Protein AF-A0A8B0SWP2-F1 (afdb_monomer_lite)

Sequence (70 aa):
MKERGIHPWGWIINNSLSIADTRSPLLCQRAQQELPQIEAVKNQHADRIALVPVLASEPAGIEKLRELMS

Foldseek 3Di:
DVVVVDADQEEEAEAALLPDPDPDPVSVVVNVVCVVVVVCCCPPPYVYYHYFHHDPDDQPDDVSVVVRVD

Organism: Klebsiella pneumoniae (NCBI:txid573)

InterPro domains:
  IPR027417 P-loop containing nucleoside triphosphate hydrolase [G3DSA:3.40.50.300] (1-69)

Secondary structure (DSSP, 8-state):
-GGGT---S-EEEEEESTTS----HHHHHHHHHHHHHHHHHHHHT-S-EEEEEPPSS---SHHHHHTTT-

Structure (mmCIF, N/CA/C/O backbone):
data_AF-A0A8B0SWP2-F1
#
_entry.id   AF-A0A8B0SWP2-F1
#
loop_
_atom_site.group_PDB
_atom_site.id
_atom_site.type_symbol
_atom_site.label_atom_id
_atom_site.label_alt_id
_atom_site.label_comp_id
_atom_site.label_asym_id
_atom_site.label_entity_id
_atom_site.label_seq_id
_atom_site.pdbx_PDB_ins_code
_atom_site.Cartn_x
_atom_site.Cartn_y
_atom_site.Cartn_z
_atom_site.occupancy
_atom_site.B_iso_or_equiv
_atom_site.auth_seq_id
_atom_site.auth_comp_id
_atom_site.auth_asym_id
_atom_site.auth_atom_id
_atom_site.pdbx_PDB_model_num
ATOM 1 N N . MET A 1 1 ? -18.594 12.388 6.494 1.00 63.44 1 MET A N 1
ATOM 2 C CA . MET A 1 1 ? -19.225 11.066 6.240 1.00 63.44 1 MET A CA 1
ATOM 3 C C . MET A 1 1 ? -19.727 10.409 7.521 1.00 63.44 1 MET A C 1
ATOM 5 O O . MET A 1 1 ? -20.919 10.137 7.567 1.00 63.44 1 MET A O 1
ATOM 9 N N . LYS A 1 2 ? -18.895 10.247 8.567 1.00 60.41 2 LYS A N 1
ATOM 10 C CA . LYS A 1 2 ? -19.330 9.695 9.872 1.00 60.41 2 LYS A CA 1
ATOM 11 C C . LYS A 1 2 ? -20.559 10.399 10.460 1.00 60.41 2 LYS A C 1
ATOM 13 O O . LYS A 1 2 ? -21.514 9.738 10.836 1.00 60.41 2 LYS A O 1
ATOM 18 N N . GLU A 1 3 ? -20.589 11.728 10.432 1.00 66.56 3 GLU A N 1
ATOM 19 C CA . GLU A 1 3 ? -21.720 12.519 10.953 1.00 66.56 3 GLU A CA 1
ATOM 20 C C . GLU A 1 3 ? -23.014 12.398 10.125 1.00 66.56 3 GLU A C 1
ATOM 22 O O . GLU A 1 3 ? -24.071 12.837 10.558 1.00 66.56 3 GLU A O 1
ATOM 27 N N . ARG A 1 4 ? -22.956 11.768 8.943 1.00 76.31 4 ARG A N 1
ATOM 28 C CA . ARG A 1 4 ? -24.128 11.447 8.110 1.00 76.31 4 ARG A CA 1
ATOM 29 C C . ARG A 1 4 ? -24.478 9.951 8.152 1.00 76.31 4 ARG A C 1
ATOM 31 O O . ARG A 1 4 ? -25.205 9.483 7.284 1.00 76.31 4 ARG A O 1
ATOM 38 N N . GLY A 1 5 ? -23.917 9.197 9.105 1.00 75.75 5 GLY A N 1
ATOM 39 C CA . GLY A 1 5 ? -24.124 7.750 9.250 1.00 75.75 5 GLY A CA 1
ATOM 40 C C . GLY A 1 5 ? -23.397 6.887 8.214 1.00 75.75 5 GLY A C 1
ATOM 41 O O . GLY A 1 5 ? -23.623 5.683 8.152 1.00 75.75 5 GLY A O 1
ATOM 42 N N . ILE A 1 6 ? -22.521 7.473 7.390 1.00 78.44 6 ILE A N 1
ATOM 43 C CA . ILE A 1 6 ? -21.754 6.725 6.390 1.00 78.44 6 ILE A CA 1
ATOM 44 C C . ILE A 1 6 ? -20.390 6.390 6.983 1.00 78.44 6 ILE A C 1
ATOM 46 O O . ILE A 1 6 ? -19.537 7.267 7.161 1.00 78.44 6 ILE A O 1
ATOM 50 N N . HIS A 1 7 ? -20.194 5.108 7.269 1.00 78.62 7 HIS A N 1
ATOM 51 C CA . HIS A 1 7 ? -18.932 4.567 7.752 1.00 78.62 7 HIS A CA 1
ATOM 52 C C . HIS A 1 7 ? -18.135 3.984 6.579 1.00 78.62 7 HIS A C 1
ATOM 54 O O . HIS A 1 7 ? -18.699 3.239 5.776 1.00 78.62 7 HIS A O 1
ATOM 60 N N . PRO A 1 8 ? -16.843 4.328 6.442 1.00 80.62 8 PRO A N 1
ATOM 61 C CA . PRO A 1 8 ? -16.002 3.734 5.414 1.00 80.62 8 PRO A CA 1
ATOM 62 C C . PRO A 1 8 ? -15.816 2.241 5.700 1.00 80.62 8 PRO A C 1
ATOM 64 O O . PRO A 1 8 ? -15.516 1.855 6.826 1.00 80.62 8 PRO A O 1
ATOM 67 N N . TRP A 1 9 ? -15.984 1.407 4.674 1.00 84.81 9 TRP A N 1
ATOM 68 C CA . TRP A 1 9 ? -15.777 -0.041 4.781 1.00 84.81 9 TRP A CA 1
ATOM 69 C C . TRP A 1 9 ? -14.291 -0.417 4.895 1.00 84.81 9 TRP A C 1
ATOM 71 O O . TRP A 1 9 ? -13.946 -1.431 5.495 1.00 84.81 9 TRP A O 1
ATOM 81 N N . GLY A 1 10 ? -13.410 0.408 4.331 1.00 87.88 10 GLY A N 1
ATOM 82 C CA . GLY A 1 10 ? -11.968 0.215 4.346 1.00 87.88 10 GLY A CA 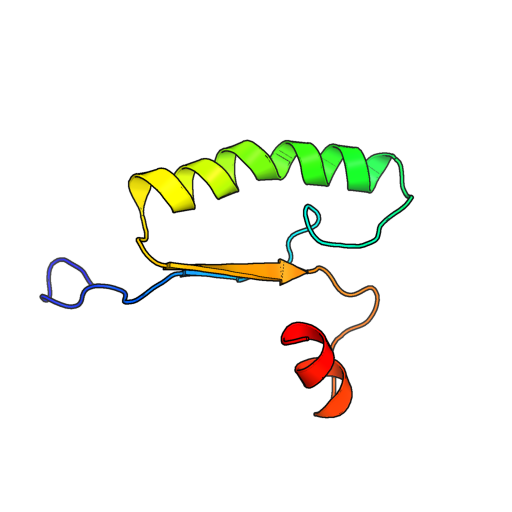1
ATOM 83 C C . GLY A 1 10 ? -11.242 1.389 3.701 1.00 87.88 10 GLY A C 1
ATOM 84 O O . GLY A 1 10 ? -11.877 2.307 3.177 1.00 87.88 10 GLY A O 1
ATOM 85 N N . TRP A 1 11 ? -9.916 1.351 3.758 1.00 89.50 11 TRP A N 1
ATOM 86 C CA . TRP A 1 11 ? -9.039 2.388 3.224 1.00 89.50 11 TRP A CA 1
ATOM 87 C C . TRP A 1 11 ? -8.037 1.801 2.233 1.00 89.50 11 TRP A C 1
ATOM 89 O O . TRP A 1 11 ? -7.530 0.698 2.424 1.00 89.50 11 TRP A O 1
ATOM 99 N N . ILE A 1 12 ? -7.736 2.558 1.181 1.00 90.00 12 ILE A N 1
ATOM 100 C CA . ILE A 1 12 ? -6.678 2.235 0.224 1.00 90.00 12 ILE A CA 1
ATOM 101 C C . ILE A 1 12 ? -5.589 3.289 0.389 1.00 90.00 12 ILE A C 1
ATOM 103 O O . ILE A 1 12 ? -5.840 4.477 0.184 1.00 90.00 12 ILE A O 1
ATOM 107 N N . ILE A 1 13 ? -4.392 2.861 0.774 1.00 89.62 13 ILE A N 1
ATOM 108 C CA . ILE A 1 13 ? -3.208 3.715 0.843 1.00 89.62 13 ILE A CA 1
ATOM 109 C C . ILE A 1 13 ? -2.482 3.564 -0.491 1.00 89.62 13 ILE A C 1
ATOM 111 O O . ILE A 1 13 ? -1.877 2.528 -0.767 1.00 89.62 13 ILE A O 1
ATOM 115 N N . ASN A 1 14 ? -2.602 4.582 -1.340 1.00 88.94 14 ASN A N 1
ATOM 116 C CA . ASN A 1 14 ? -1.999 4.572 -2.666 1.00 88.94 14 ASN A CA 1
ATOM 117 C C . ASN A 1 14 ? -0.531 5.016 -2.627 1.00 88.94 14 ASN A C 1
ATOM 119 O O . ASN A 1 14 ? -0.132 5.769 -1.739 1.00 88.94 14 ASN A O 1
ATOM 123 N N . ASN A 1 15 ? 0.227 4.613 -3.646 1.00 86.56 15 ASN A N 1
ATOM 124 C CA . ASN A 1 15 ? 1.568 5.099 -3.934 1.00 86.56 15 ASN A CA 1
ATOM 125 C C . ASN A 1 15 ? 2.547 4.865 -2.772 1.00 86.56 15 ASN A C 1
ATOM 127 O O . ASN A 1 15 ? 3.345 5.743 -2.440 1.00 86.56 15 ASN A O 1
ATOM 131 N N . SER A 1 16 ? 2.471 3.682 -2.158 1.00 88.94 16 SER A N 1
ATOM 132 C CA . SER A 1 16 ? 3.349 3.318 -1.052 1.00 88.94 16 SER A CA 1
ATOM 133 C C . SER A 1 16 ? 4.686 2.792 -1.560 1.00 88.94 16 SER A C 1
ATOM 135 O O . SER A 1 16 ? 4.749 1.857 -2.364 1.00 88.94 16 SER A O 1
ATOM 137 N N . LEU A 1 17 ? 5.770 3.373 -1.049 1.00 89.81 17 LEU A N 1
ATOM 138 C CA . LEU A 1 17 ? 7.127 2.881 -1.269 1.00 89.81 17 LEU A CA 1
ATOM 139 C C . LEU A 1 17 ? 7.458 1.686 -0.369 1.00 89.81 17 LEU A C 1
ATOM 141 O O . LEU A 1 17 ? 8.347 0.911 -0.706 1.00 89.81 17 LEU A O 1
ATOM 145 N N . SER A 1 18 ? 6.740 1.511 0.746 1.00 87.12 18 SER A N 1
ATOM 146 C CA . SER A 1 18 ? 6.959 0.406 1.696 1.00 87.12 18 SER A CA 1
ATOM 147 C C . SER A 1 18 ? 6.747 -0.993 1.110 1.00 87.12 18 SER A C 1
ATOM 149 O O . SER A 1 18 ? 7.363 -1.948 1.579 1.00 87.12 18 SER A O 1
ATOM 151 N N . ILE A 1 19 ? 5.913 -1.102 0.073 1.00 87.81 19 ILE A N 1
ATOM 152 C CA . ILE A 1 19 ? 5.632 -2.350 -0.649 1.00 87.81 19 ILE A CA 1
ATOM 153 C C . ILE A 1 19 ? 6.127 -2.313 -2.104 1.00 87.81 19 ILE A C 1
ATOM 155 O O . ILE A 1 19 ? 5.794 -3.195 -2.890 1.00 87.81 19 ILE A O 1
ATOM 159 N N . ALA A 1 20 ? 6.905 -1.293 -2.480 1.00 87.81 20 ALA A N 1
ATOM 160 C CA . ALA A 1 20 ? 7.520 -1.208 -3.799 1.00 87.81 20 ALA A CA 1
ATOM 161 C C . ALA A 1 20 ? 8.881 -1.926 -3.801 1.00 87.81 20 ALA A C 1
ATOM 163 O O . ALA A 1 20 ? 9.686 -1.735 -2.888 1.00 87.81 20 ALA A O 1
ATOM 164 N N . ASP A 1 21 ? 9.181 -2.702 -4.848 1.00 84.06 21 ASP A N 1
ATOM 165 C CA . ASP A 1 21 ? 10.515 -3.292 -5.034 1.00 84.06 21 ASP A CA 1
ATOM 166 C C . ASP A 1 21 ? 11.495 -2.215 -5.525 1.00 84.06 21 ASP A C 1
ATOM 168 O O . ASP A 1 21 ? 11.673 -1.976 -6.722 1.00 84.06 21 ASP A O 1
ATOM 172 N N . THR A 1 22 ? 12.095 -1.496 -4.575 1.00 83.06 22 THR A N 1
ATOM 173 C CA . THR A 1 22 ? 13.093 -0.461 -4.842 1.00 83.06 22 THR A CA 1
ATOM 174 C C . THR A 1 22 ? 14.419 -0.781 -4.170 1.00 83.06 22 THR A C 1
ATOM 176 O O . THR A 1 22 ? 14.487 -1.146 -3.000 1.00 83.06 22 THR A O 1
ATOM 179 N N . ARG A 1 23 ? 15.511 -0.603 -4.920 1.00 88.25 23 ARG A N 1
ATOM 180 C CA . ARG A 1 23 ? 16.893 -0.762 -4.428 1.00 88.25 23 ARG A CA 1
ATOM 181 C C . ARG A 1 23 ? 17.593 0.574 -4.193 1.00 88.25 23 ARG A C 1
ATOM 183 O O . ARG A 1 23 ? 18.755 0.599 -3.798 1.00 88.25 23 ARG A O 1
ATOM 190 N N . SER A 1 24 ? 16.912 1.687 -4.470 1.00 91.31 24 SER A N 1
ATOM 191 C CA . SER A 1 24 ? 17.471 3.023 -4.276 1.00 91.31 24 SER A CA 1
ATOM 192 C C . SER A 1 24 ? 1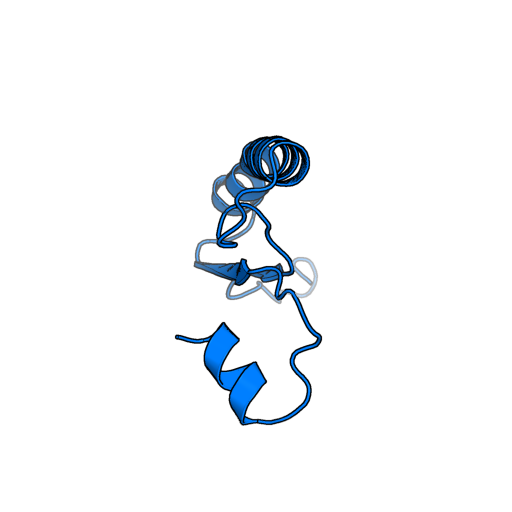7.514 3.353 -2.781 1.00 91.31 24 SER A C 1
ATOM 194 O O . SER A 1 24 ? 16.450 3.410 -2.161 1.00 91.31 24 SER A O 1
ATOM 196 N N . PRO A 1 25 ? 18.693 3.642 -2.193 1.00 89.62 25 PRO A N 1
ATOM 197 C CA . PRO A 1 25 ? 18.811 3.935 -0.762 1.00 89.62 25 PRO A CA 1
ATOM 198 C C . PRO A 1 25 ? 17.900 5.078 -0.295 1.00 89.62 25 PRO A C 1
ATOM 200 O O . PRO A 1 25 ? 17.315 5.006 0.783 1.00 89.62 25 PRO A O 1
ATOM 203 N N . LEU A 1 26 ? 17.713 6.102 -1.137 1.00 92.69 26 LEU A N 1
ATOM 204 C CA . LEU A 1 26 ? 16.822 7.229 -0.853 1.00 92.69 26 LEU A CA 1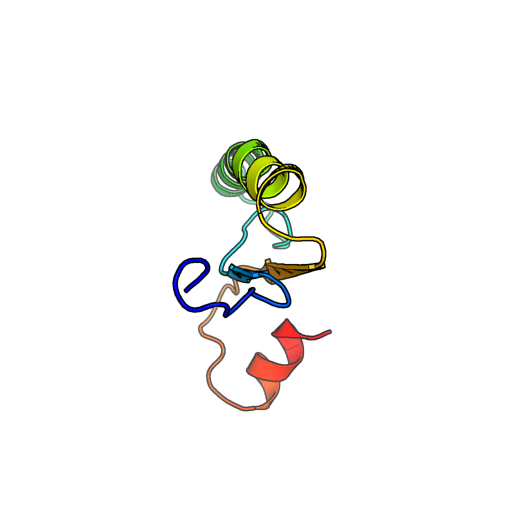
ATOM 205 C C . LEU A 1 26 ? 15.350 6.798 -0.772 1.00 92.69 26 LEU A C 1
ATOM 207 O O . LEU A 1 26 ? 14.607 7.271 0.087 1.00 92.69 26 LEU A O 1
ATOM 211 N N . LEU A 1 27 ? 14.919 5.909 -1.669 1.00 89.88 27 LEU A N 1
ATOM 212 C CA . LEU A 1 27 ? 13.542 5.418 -1.681 1.00 89.88 27 LEU A CA 1
ATOM 213 C C . LEU A 1 27 ? 13.293 4.435 -0.535 1.00 89.88 27 LEU A C 1
ATOM 215 O O . LEU A 1 27 ? 12.229 4.502 0.070 1.00 89.88 27 LEU A O 1
ATOM 219 N N . CYS A 1 28 ? 14.282 3.619 -0.161 1.00 89.31 28 CYS A N 1
ATOM 220 C CA . CYS A 1 28 ? 14.204 2.783 1.039 1.00 89.31 28 CYS A CA 1
ATOM 221 C C . CYS A 1 28 ? 14.080 3.628 2.315 1.00 89.31 28 CYS A C 1
ATOM 223 O O . CYS A 1 28 ? 13.285 3.310 3.196 1.00 89.31 28 CYS A O 1
ATOM 225 N N . GLN A 1 29 ? 14.818 4.739 2.411 1.00 91.25 29 GLN A N 1
ATOM 226 C CA . GLN A 1 29 ? 14.686 5.658 3.542 1.00 91.25 29 GLN A CA 1
ATOM 227 C C . GLN A 1 29 ? 13.294 6.303 3.583 1.00 91.25 29 GLN A C 1
ATOM 229 O O . GLN A 1 29 ? 12.707 6.430 4.656 1.00 91.25 29 GLN A O 1
ATOM 234 N N . ARG A 1 30 ? 12.728 6.672 2.427 1.00 91.44 30 ARG A N 1
ATOM 235 C CA . ARG A 1 30 ? 11.344 7.165 2.364 1.00 91.44 30 ARG A CA 1
ATOM 236 C C . ARG A 1 30 ? 10.314 6.102 2.729 1.00 91.44 30 ARG A C 1
ATOM 238 O O . ARG A 1 30 ? 9.401 6.411 3.481 1.00 91.44 30 ARG A O 1
ATOM 245 N N . ALA A 1 31 ? 10.490 4.865 2.277 1.00 90.44 31 ALA A N 1
ATOM 246 C CA . ALA A 1 31 ? 9.633 3.744 2.651 1.00 90.44 31 ALA A CA 1
ATOM 247 C C . ALA A 1 31 ? 9.564 3.557 4.178 1.00 90.44 31 ALA A C 1
ATOM 249 O O . ALA A 1 31 ? 8.487 3.356 4.732 1.00 90.44 31 ALA A O 1
ATOM 250 N N . GLN A 1 32 ? 10.692 3.704 4.882 1.00 90.19 32 GLN A N 1
ATOM 251 C CA . GLN A 1 32 ? 10.722 3.656 6.349 1.00 90.19 32 GLN A CA 1
ATOM 252 C C . GLN A 1 32 ? 9.944 4.810 6.996 1.00 90.19 32 GLN A C 1
ATOM 254 O O . GLN A 1 32 ? 9.319 4.626 8.038 1.00 90.19 32 GLN A O 1
ATOM 259 N N . GLN A 1 33 ? 9.954 5.991 6.374 1.00 91.00 33 GLN A N 1
ATOM 260 C CA . GLN A 1 33 ? 9.217 7.161 6.852 1.00 91.00 33 GLN A CA 1
ATOM 261 C C . GLN A 1 33 ? 7.701 7.058 6.654 1.00 91.00 33 GLN A C 1
ATOM 263 O O . GLN A 1 33 ? 7.010 7.877 7.249 1.00 91.00 33 GLN A O 1
ATOM 268 N N . GLU A 1 34 ? 7.200 6.108 5.850 1.00 89.12 34 GLU A N 1
ATOM 269 C CA . GLU A 1 34 ? 5.762 5.842 5.654 1.00 89.12 34 GLU A CA 1
ATOM 270 C C . GLU A 1 34 ? 5.170 4.924 6.735 1.00 89.12 34 GLU A C 1
ATOM 272 O O . GLU A 1 34 ? 3.956 4.935 6.962 1.00 89.12 34 GLU A O 1
ATOM 277 N N . LEU A 1 35 ? 6.006 4.121 7.406 1.00 87.50 35 LEU A N 1
ATOM 278 C CA . LEU A 1 35 ? 5.550 3.114 8.369 1.00 87.50 35 LEU A CA 1
ATOM 279 C C . LEU A 1 35 ? 4.675 3.706 9.490 1.00 87.50 35 LEU A C 1
ATOM 281 O O . LEU A 1 35 ? 3.595 3.158 9.722 1.00 87.50 35 LEU A O 1
ATOM 285 N N . PRO A 1 36 ? 5.035 4.835 10.139 1.00 89.62 36 PRO A N 1
ATOM 286 C CA . PRO A 1 36 ? 4.209 5.396 11.209 1.00 89.62 36 PRO A CA 1
ATOM 287 C C . PRO A 1 36 ? 2.814 5.833 10.740 1.00 89.62 36 PRO A C 1
ATOM 289 O O . PRO A 1 36 ? 1.837 5.703 11.475 1.00 89.62 36 PRO A O 1
ATOM 292 N N . GLN A 1 37 ? 2.692 6.348 9.514 1.00 87.25 37 GLN A N 1
ATOM 293 C CA . GLN A 1 37 ? 1.419 6.791 8.946 1.00 87.25 37 GLN A CA 1
ATOM 294 C C . GLN A 1 37 ? 0.561 5.589 8.552 1.00 87.25 37 GLN A C 1
ATOM 296 O O . GLN A 1 37 ? -0.641 5.590 8.814 1.00 87.25 37 GLN A O 1
ATOM 301 N N . ILE A 1 38 ? 1.167 4.547 7.976 1.00 85.88 38 ILE A N 1
ATOM 302 C CA . ILE A 1 38 ? 0.472 3.292 7.661 1.00 85.88 38 ILE A CA 1
ATOM 303 C C . ILE A 1 38 ? -0.068 2.654 8.949 1.00 85.88 38 ILE A C 1
ATOM 305 O O . ILE A 1 38 ? -1.237 2.261 9.001 1.00 85.88 38 ILE A O 1
ATOM 309 N N . GLU A 1 39 ? 0.739 2.612 10.012 1.00 87.19 39 GLU A N 1
ATOM 310 C CA . GLU A 1 39 ? 0.312 2.118 11.325 1.00 87.19 39 GLU A CA 1
ATOM 311 C C . GLU A 1 39 ? -0.800 2.969 11.943 1.00 87.19 39 GLU A C 1
ATOM 313 O O . GLU A 1 39 ? -1.746 2.417 12.506 1.00 87.19 39 GLU A O 1
ATOM 318 N N . ALA A 1 40 ? -0.745 4.296 11.809 1.00 86.81 40 ALA A N 1
ATOM 319 C CA . ALA A 1 40 ? -1.811 5.172 12.285 1.00 86.81 40 ALA A CA 1
ATOM 320 C C . ALA A 1 40 ? -3.146 4.875 11.583 1.00 86.81 40 ALA A C 1
ATOM 322 O O . ALA A 1 40 ? -4.171 4.731 12.250 1.00 86.81 40 ALA A O 1
ATOM 323 N N . VAL A 1 41 ? -3.145 4.700 10.256 1.00 84.12 41 VAL A N 1
ATOM 324 C CA . VAL A 1 41 ? -4.364 4.347 9.507 1.00 84.12 41 VAL A CA 1
ATOM 325 C C . VAL A 1 41 ? -4.886 2.973 9.933 1.00 84.12 41 VAL A C 1
ATOM 327 O O . VAL A 1 41 ? -6.087 2.831 10.176 1.00 84.12 41 VAL A O 1
ATOM 330 N N . LYS A 1 42 ? -3.990 1.992 10.106 1.00 83.19 42 LYS A N 1
ATOM 331 C CA . LYS A 1 42 ? -4.322 0.636 10.576 1.00 83.19 42 LYS A CA 1
ATOM 332 C C . LYS A 1 42 ? -4.943 0.616 11.960 1.00 83.19 42 LYS A C 1
ATOM 334 O O . LYS A 1 42 ? -5.928 -0.078 12.174 1.00 83.19 42 LYS A O 1
ATOM 339 N N . ASN A 1 43 ? -4.382 1.373 12.890 1.00 81.50 43 ASN A N 1
ATOM 340 C CA . ASN A 1 43 ? -4.779 1.285 14.288 1.00 81.50 43 ASN A CA 1
ATOM 341 C C . ASN A 1 43 ? -5.931 2.235 14.644 1.00 81.50 43 ASN A C 1
ATOM 343 O O . ASN A 1 43 ? -6.603 2.009 15.647 1.00 81.50 43 ASN A O 1
ATOM 347 N N . GLN A 1 44 ? -6.162 3.301 13.867 1.00 77.94 44 GLN A N 1
ATOM 348 C CA . GLN A 1 44 ? -7.085 4.377 14.263 1.00 77.94 44 GLN A CA 1
ATOM 349 C C . GLN A 1 44 ? -8.237 4.620 13.283 1.00 77.94 44 GLN A C 1
ATOM 351 O O . GLN A 1 44 ? -9.224 5.266 13.654 1.00 77.94 44 GLN A O 1
ATOM 356 N N . HIS A 1 45 ? -8.141 4.161 12.030 1.00 73.38 45 HIS A N 1
ATOM 357 C CA . HIS A 1 45 ? -9.038 4.642 10.973 1.00 73.38 45 HIS A CA 1
ATOM 358 C C . HIS A 1 45 ? -9.773 3.558 10.180 1.00 73.38 45 HIS A C 1
ATOM 360 O O . HIS A 1 45 ? -10.796 3.887 9.566 1.00 73.38 45 HIS A O 1
ATOM 366 N N . ALA A 1 46 ? -9.320 2.300 10.196 1.00 70.44 46 ALA A N 1
ATOM 367 C CA . ALA A 1 46 ? -9.920 1.254 9.373 1.00 70.44 46 ALA A CA 1
ATOM 368 C C . ALA A 1 46 ? -9.700 -0.167 9.907 1.00 70.44 46 ALA A C 1
ATOM 370 O O . ALA A 1 46 ? -8.571 -0.545 10.193 1.00 70.44 46 ALA A O 1
ATOM 371 N N . ASP A 1 47 ? -10.748 -0.997 9.882 1.00 78.00 47 ASP A N 1
ATOM 372 C CA . ASP A 1 47 ? -10.618 -2.451 10.084 1.00 78.00 47 ASP A CA 1
ATOM 373 C C . ASP A 1 47 ? -10.024 -3.160 8.852 1.00 78.00 47 ASP A C 1
ATOM 375 O O . ASP A 1 47 ? -9.529 -4.284 8.935 1.00 78.00 47 ASP A O 1
ATOM 379 N N . ARG A 1 48 ? -10.103 -2.516 7.678 1.00 85.62 48 ARG A N 1
ATOM 380 C CA . ARG A 1 48 ? -9.664 -3.057 6.385 1.00 85.62 48 ARG A CA 1
ATOM 381 C C . ARG A 1 48 ? -8.783 -2.048 5.667 1.00 85.62 48 ARG A C 1
ATOM 383 O O . ARG A 1 48 ? -9.219 -0.923 5.418 1.00 85.62 48 ARG A O 1
ATOM 390 N N . ILE A 1 49 ? -7.577 -2.468 5.297 1.00 89.88 49 ILE A N 1
ATOM 391 C CA . ILE A 1 49 ? -6.626 -1.647 4.544 1.00 89.88 49 ILE A CA 1
ATOM 392 C C . ILE A 1 49 ? -6.076 -2.438 3.366 1.00 89.88 49 ILE A C 1
ATOM 394 O O . ILE A 1 49 ? -5.749 -3.613 3.512 1.00 89.88 49 ILE A O 1
ATOM 398 N N . ALA A 1 50 ? -5.940 -1.764 2.227 1.00 89.06 50 ALA A N 1
ATOM 399 C CA . ALA A 1 50 ? -5.122 -2.204 1.107 1.00 89.06 50 ALA A CA 1
ATOM 400 C C . ALA A 1 50 ? -4.007 -1.181 0.854 1.00 89.06 50 ALA A C 1
ATOM 402 O O . ALA A 1 50 ? -4.233 0.027 0.937 1.00 89.06 50 ALA A O 1
ATOM 403 N N . LEU A 1 51 ? -2.809 -1.668 0.548 1.00 89.12 51 LEU A N 1
ATOM 404 C CA . LEU A 1 51 ? -1.671 -0.856 0.125 1.00 89.12 51 LEU A CA 1
ATOM 405 C C . LEU A 1 51 ? -1.483 -1.054 -1.378 1.00 89.12 51 LEU A C 1
ATOM 407 O O . LEU A 1 51 ? -1.539 -2.186 -1.849 1.00 89.12 51 LEU A O 1
ATOM 411 N N . VAL A 1 52 ? -1.254 0.032 -2.113 1.00 90.25 52 VAL A N 1
ATOM 412 C CA . VAL A 1 52 ? -0.957 -0.006 -3.552 1.00 90.25 52 VAL A CA 1
ATOM 413 C C . VAL A 1 52 ? 0.466 0.511 -3.765 1.00 90.25 52 VAL A C 1
ATOM 415 O O . VAL A 1 52 ? 0.778 1.608 -3.281 1.00 90.25 52 VAL A O 1
ATOM 418 N N . PRO A 1 53 ? 1.347 -0.254 -4.436 1.00 89.31 53 PRO A N 1
ATOM 419 C CA . PRO A 1 53 ? 2.747 0.117 -4.571 1.00 89.31 53 PRO A CA 1
ATOM 420 C C . PRO A 1 53 ? 2.925 1.290 -5.536 1.00 89.31 53 PRO A C 1
ATOM 422 O O . PRO A 1 53 ? 2.131 1.506 -6.453 1.00 89.31 53 PRO A O 1
ATOM 425 N N . VAL A 1 54 ? 4.022 2.027 -5.362 1.00 86.44 54 VAL A N 1
ATOM 426 C CA . VAL A 1 54 ? 4.561 2.869 -6.438 1.00 86.44 54 VAL A CA 1
ATOM 427 C C . VAL A 1 54 ? 4.966 1.986 -7.614 1.00 86.44 54 VAL A C 1
ATOM 429 O O . VAL A 1 54 ? 5.757 1.057 -7.455 1.00 86.44 54 VAL A O 1
ATOM 432 N N . LEU A 1 55 ? 4.491 2.337 -8.808 1.00 83.50 55 LEU A N 1
ATOM 433 C CA . LEU A 1 55 ? 4.971 1.765 -10.060 1.00 83.50 55 LEU A CA 1
ATOM 434 C C . LEU A 1 55 ? 5.972 2.708 -10.729 1.00 83.50 55 LEU A C 1
ATOM 436 O O . LEU A 1 55 ? 5.778 3.922 -10.772 1.00 83.50 55 LEU A O 1
ATOM 440 N N . ALA A 1 56 ? 7.038 2.139 -11.294 1.00 81.50 56 ALA A N 1
ATOM 441 C CA . ALA A 1 56 ? 8.081 2.899 -11.987 1.00 81.50 56 ALA A CA 1
ATOM 442 C C . ALA A 1 56 ? 7.578 3.600 -13.262 1.00 81.50 56 ALA A C 1
ATOM 444 O O . ALA A 1 56 ? 8.185 4.560 -13.731 1.00 81.50 56 ALA A O 1
ATOM 445 N N . SER A 1 57 ? 6.476 3.117 -13.835 1.00 80.44 57 SER A N 1
ATOM 446 C CA . SER A 1 57 ? 5.791 3.761 -14.950 1.00 80.44 57 SER A CA 1
ATOM 447 C C . SER A 1 57 ? 4.295 3.791 -14.683 1.00 80.44 57 SER A C 1
ATOM 449 O O . SER A 1 57 ? 3.771 2.937 -13.969 1.00 80.44 57 SER A O 1
ATOM 451 N N . GLU A 1 58 ? 3.616 4.785 -15.247 1.00 78.19 58 GLU A N 1
ATOM 452 C CA . GLU A 1 58 ? 2.183 4.961 -15.039 1.00 78.19 58 GLU A CA 1
ATOM 453 C C . GLU A 1 58 ? 1.411 3.693 -15.464 1.00 78.19 58 GLU A C 1
ATOM 455 O O . GLU A 1 58 ? 1.679 3.152 -16.554 1.00 78.19 58 GLU A O 1
ATOM 460 N N . PRO A 1 59 ? 0.465 3.205 -14.633 1.00 77.06 59 PRO A N 1
ATOM 461 C CA . PRO A 1 59 ? -0.366 2.052 -14.957 1.00 77.06 59 PRO A CA 1
ATOM 462 C C . PRO A 1 59 ? -1.459 2.417 -15.966 1.00 77.06 59 PRO A C 1
ATOM 464 O O . PRO A 1 59 ? -2.655 2.354 -15.690 1.00 77.06 59 PRO A O 1
ATOM 467 N N . ALA A 1 60 ? -1.041 2.820 -17.162 1.00 82.25 60 ALA A N 1
ATOM 468 C CA . ALA A 1 60 ? -1.931 3.036 -18.285 1.00 82.25 60 ALA A CA 1
ATOM 469 C C . ALA A 1 60 ? -2.260 1.695 -18.960 1.00 82.25 60 ALA A C 1
ATOM 471 O O . ALA A 1 60 ? -1.365 0.947 -19.359 1.00 82.25 60 ALA A O 1
ATOM 472 N N . GLY A 1 61 ? -3.555 1.420 -19.123 1.00 85.56 61 GLY A N 1
ATOM 473 C CA . GLY A 1 61 ? -4.063 0.197 -19.745 1.00 85.56 61 GLY A CA 1
ATOM 474 C C . GLY A 1 61 ? -4.424 -0.904 -18.744 1.00 85.56 61 GLY A C 1
ATOM 475 O O . GLY A 1 61 ? -3.965 -0.927 -17.606 1.00 85.56 61 GLY A O 1
ATOM 476 N N . ILE A 1 62 ? -5.284 -1.825 -19.188 1.00 84.81 62 ILE A N 1
ATOM 477 C CA . ILE A 1 62 ? -5.883 -2.869 -18.338 1.00 84.81 62 ILE A CA 1
ATOM 478 C C . ILE A 1 62 ? -4.818 -3.785 -17.726 1.00 84.81 62 ILE A C 1
ATOM 480 O O . ILE A 1 62 ? -4.956 -4.176 -16.572 1.00 84.81 62 ILE A O 1
ATOM 484 N N . GLU A 1 63 ? -3.760 -4.099 -18.471 1.00 83.06 63 GLU A N 1
ATOM 485 C CA . GLU A 1 63 ? -2.726 -5.027 -18.007 1.00 83.06 63 GLU A CA 1
ATOM 486 C C . GLU A 1 63 ? -1.962 -4.468 -16.802 1.00 83.06 63 GLU A C 1
ATOM 488 O O . GLU A 1 63 ? -1.915 -5.095 -15.750 1.00 83.06 63 GLU A O 1
ATOM 493 N N . LYS A 1 64 ? -1.488 -3.221 -16.892 1.00 80.00 64 LYS A N 1
ATOM 494 C CA . LYS A 1 64 ? -0.767 -2.575 -15.788 1.00 80.00 64 LYS A CA 1
ATOM 495 C C . LYS A 1 64 ? -1.651 -2.294 -14.572 1.00 80.00 64 LYS A C 1
ATOM 497 O O . LYS A 1 64 ? -1.164 -2.256 -13.450 1.00 80.00 64 LYS A O 1
ATOM 502 N N . LEU A 1 65 ? -2.956 -2.099 -14.774 1.00 81.25 65 LEU A N 1
ATOM 503 C CA . LEU A 1 65 ? -3.901 -1.983 -13.661 1.00 81.25 65 LEU A CA 1
ATOM 504 C C . LEU A 1 65 ? -4.079 -3.313 -12.920 1.00 81.25 65 LEU A C 1
ATOM 506 O O . LEU A 1 65 ? -4.304 -3.301 -11.713 1.00 81.25 65 LEU A O 1
ATOM 510 N N . ARG A 1 66 ? -3.963 -4.454 -13.614 1.00 84.50 66 ARG A N 1
ATOM 511 C CA . ARG A 1 66 ? -4.018 -5.779 -12.978 1.00 84.50 66 ARG A CA 1
ATOM 512 C C . ARG A 1 66 ? -2.794 -6.057 -12.115 1.00 84.50 66 ARG A C 1
ATOM 514 O O . ARG A 1 66 ? -2.954 -6.669 -11.066 1.00 84.50 66 ARG A O 1
ATOM 521 N N . GLU A 1 67 ? -1.625 -5.551 -12.498 1.00 81.94 67 GLU A N 1
ATOM 522 C CA . GLU A 1 67 ? -0.395 -5.650 -11.694 1.00 81.94 67 GL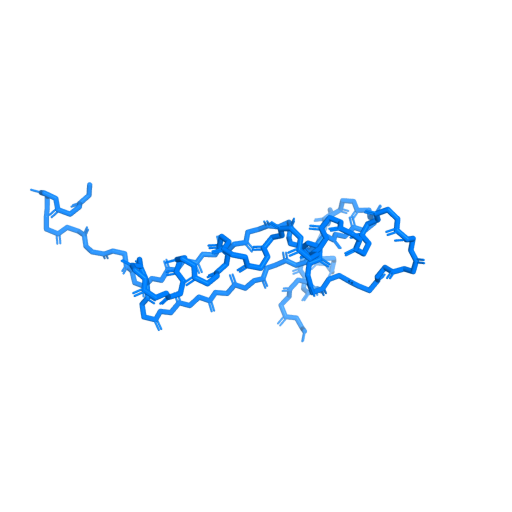U A CA 1
ATOM 523 C C . GLU A 1 67 ? -0.520 -4.960 -10.321 1.00 81.94 67 GLU A C 1
ATOM 525 O O . GLU A 1 67 ? 0.195 -5.309 -9.391 1.00 81.94 67 GLU A O 1
ATOM 530 N N . LEU A 1 68 ? -1.455 -4.014 -10.149 1.00 78.88 68 LEU A N 1
ATOM 531 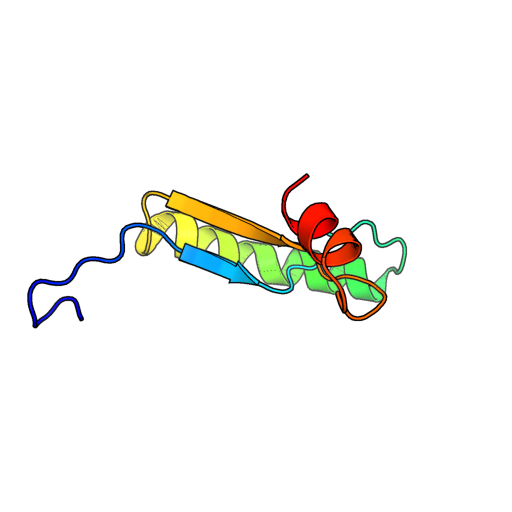C CA . LEU A 1 68 ? -1.737 -3.400 -8.842 1.00 78.88 68 LEU A CA 1
ATOM 532 C C . LEU A 1 68 ? -2.518 -4.319 -7.889 1.00 78.88 68 LEU A C 1
ATOM 534 O O . LEU A 1 68 ? -2.635 -4.008 -6.705 1.00 78.88 68 LEU A O 1
ATOM 538 N N . MET A 1 69 ? -3.124 -5.387 -8.414 1.00 76.69 69 MET A N 1
AT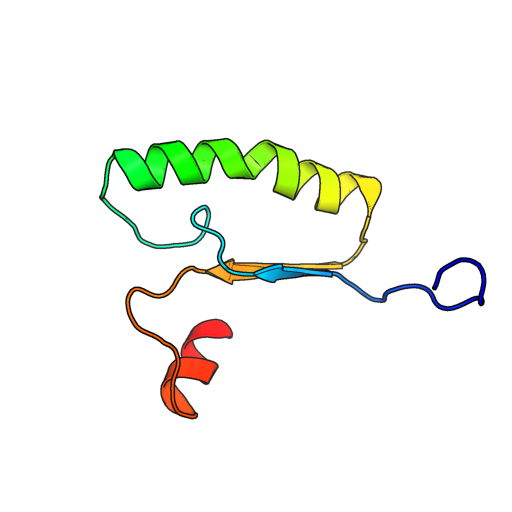OM 539 C CA . MET A 1 69 ? -4.006 -6.295 -7.671 1.00 76.69 69 MET A CA 1
ATOM 540 C C . MET A 1 69 ? -3.383 -7.670 -7.402 1.00 76.69 69 MET A C 1
ATOM 542 O O . MET A 1 69 ? -3.970 -8.440 -6.640 1.00 76.69 69 MET A O 1
ATOM 546 N N . SER A 1 70 ? -2.268 -7.994 -8.063 1.00 62.81 70 SER A N 1
ATOM 547 C CA . SER A 1 70 ? -1.537 -9.263 -7.940 1.00 62.81 70 SER A CA 1
ATOM 548 C C . SER A 1 70 ? -0.508 -9.219 -6.822 1.00 62.81 70 SER A C 1
ATOM 550 O O . SER A 1 70 ? -0.450 -10.203 -6.055 1.00 62.81 70 SER A O 1
#

Radius of gyration: 14.47 Å; chains: 1; bounding box: 43×22×34 Å

pLDDT: mean 83.79, std 7.08, range [60.41, 92.69]